Protein AF-A4BCD1-F1 (a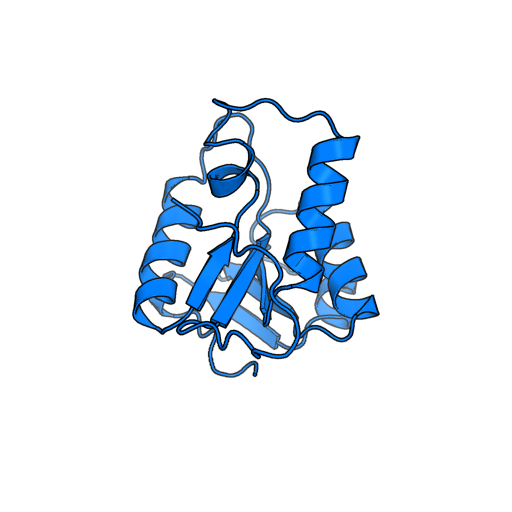fdb_monomer_lite)

Secondary structure (DSSP, 8-state):
----PPP-TT-----SSEEEEEEE---TT-TTHHHHHHHHHHHHTTTEEEE-IIIIISGGGTS---HHHHHHHHHHHHHH-SEEEEE-SS--HHHHHHHHHHHHTT--EEEEEETT----HHHHTT-SEEEEESSGGG--SGGG-

Organism: NCBI:txid314283

pLDDT: mean 90.52, std 15.8, range [33.91, 98.62]

Structure (mmCIF, N/CA/C/O backbone):
data_AF-A4BCD1-F1
#
_entry.id   AF-A4BCD1-F1
#
loop_
_atom_site.group_PDB
_atom_site.id
_atom_site.type_symbol
_atom_site.label_atom_id
_atom_site.label_alt_id
_atom_site.label_comp_id
_atom_site.label_asym_id
_atom_site.label_entity_id
_atom_site.label_seq_id
_atom_site.pdbx_PDB_ins_code
_atom_site.Cartn_x
_atom_site.Cartn_y
_atom_site.Cartn_z
_atom_site.occupancy
_atom_site.B_iso_or_equiv
_atom_site.auth_seq_id
_atom_site.auth_comp_id
_atom_site.auth_asym_id
_atom_site.auth_atom_id
_atom_site.pdbx_PDB_model_num
ATOM 1 N N . MET A 1 1 ? -7.241 -7.328 -15.296 1.00 33.91 1 MET A N 1
ATOM 2 C CA . MET A 1 1 ? -7.428 -6.499 -16.507 1.00 33.91 1 MET A CA 1
ATOM 3 C C . MET A 1 1 ? -7.970 -5.152 -16.053 1.00 33.91 1 MET A C 1
ATOM 5 O O . MET A 1 1 ? -9.176 -5.010 -15.901 1.00 33.91 1 MET A O 1
ATOM 9 N N . LEU A 1 2 ? -7.080 -4.216 -15.710 1.00 33.94 2 LEU A N 1
ATOM 10 C CA . LEU A 1 2 ? -7.469 -2.862 -15.315 1.00 33.94 2 LEU A CA 1
ATOM 11 C C . LEU A 1 2 ? -7.920 -2.121 -16.580 1.00 33.94 2 LEU A C 1
ATOM 13 O O . LEU A 1 2 ? -7.137 -1.951 -17.512 1.00 33.94 2 LEU A O 1
ATOM 17 N N . ALA A 1 3 ? -9.189 -1.731 -16.646 1.00 37.09 3 ALA A N 1
ATOM 18 C CA . ALA A 1 3 ? -9.675 -0.885 -17.724 1.00 37.09 3 ALA A CA 1
ATOM 19 C C . ALA A 1 3 ? -9.152 0.543 -17.497 1.00 37.09 3 ALA A C 1
ATOM 21 O O . ALA A 1 3 ? -9.633 1.249 -16.610 1.00 37.09 3 ALA A O 1
ATOM 22 N N . LEU A 1 4 ? -8.160 0.965 -18.288 1.00 41.44 4 LEU A N 1
ATOM 23 C CA . LEU A 1 4 ? -7.791 2.376 -18.414 1.00 41.44 4 LEU A CA 1
ATOM 24 C C . LEU A 1 4 ? -8.972 3.120 -19.056 1.00 41.44 4 LEU A C 1
ATOM 26 O O . LEU A 1 4 ? -9.237 2.975 -20.250 1.00 41.44 4 LEU A O 1
ATOM 30 N N . ALA A 1 5 ? -9.703 3.895 -18.257 1.00 44.78 5 ALA A N 1
ATOM 31 C CA . ALA A 1 5 ? -10.784 4.737 -18.750 1.00 44.78 5 ALA A CA 1
ATOM 32 C C . ALA A 1 5 ? -10.212 5.955 -19.492 1.00 44.78 5 ALA A C 1
ATOM 34 O O . ALA A 1 5 ? -9.424 6.731 -18.952 1.00 44.78 5 ALA A O 1
ATOM 35 N N . THR A 1 6 ? -10.621 6.105 -20.748 1.00 41.97 6 THR A N 1
ATOM 36 C CA . THR A 1 6 ? -10.318 7.239 -21.624 1.00 41.97 6 THR A CA 1
ATOM 37 C C . THR A 1 6 ? -11.149 8.459 -21.207 1.00 41.97 6 THR A C 1
ATOM 39 O O . THR A 1 6 ? -12.327 8.324 -20.881 1.00 41.97 6 THR A O 1
ATOM 42 N N . PHE A 1 7 ? -10.542 9.649 -21.219 1.00 43.84 7 PHE A N 1
ATOM 43 C CA . PHE A 1 7 ? -11.203 10.923 -20.913 1.00 43.84 7 PHE A CA 1
ATOM 44 C C . PHE A 1 7 ? -12.342 11.221 -21.905 1.00 43.84 7 PHE A C 1
ATOM 46 O O . PHE A 1 7 ? -12.102 11.333 -23.106 1.00 43.84 7 PHE A O 1
ATOM 53 N N . ILE A 1 8 ? -13.560 11.418 -21.390 1.00 47.97 8 ILE A N 1
ATOM 54 C CA . ILE A 1 8 ? -14.669 12.091 -22.081 1.00 47.97 8 ILE A CA 1
ATOM 55 C C . ILE A 1 8 ? -15.120 13.238 -21.172 1.00 47.97 8 ILE A C 1
ATOM 57 O O . ILE A 1 8 ? -15.400 13.032 -19.991 1.00 47.97 8 ILE A O 1
ATOM 61 N N . GLU A 1 9 ? -15.137 14.455 -21.715 1.00 46.94 9 GLU A N 1
ATOM 62 C CA . GLU A 1 9 ? -15.560 15.669 -21.017 1.00 46.94 9 GLU A CA 1
ATOM 63 C C . GLU A 1 9 ? -16.954 15.502 -20.386 1.00 46.94 9 GLU A C 1
ATOM 65 O O . GLU A 1 9 ? -17.917 15.122 -21.050 1.00 46.94 9 GLU A O 1
ATOM 70 N N . GLY A 1 10 ? -17.069 15.821 -19.093 1.00 49.22 10 GLY A N 1
ATOM 71 C CA . GLY A 1 10 ? -18.355 16.064 -18.431 1.00 49.22 10 GLY A CA 1
ATOM 72 C C . GLY A 1 10 ? -19.070 14.866 -17.796 1.00 49.22 10 GLY A C 1
ATOM 73 O O . GLY A 1 10 ? -20.129 15.068 -17.206 1.00 49.22 10 GLY A O 1
ATOM 74 N N . VAL A 1 11 ? -18.512 13.652 -17.832 1.00 45.75 11 VAL A N 1
ATOM 75 C CA . VAL A 1 11 ? -19.055 12.500 -17.087 1.00 45.75 11 VAL A CA 1
ATOM 76 C C . VAL A 1 11 ? -18.148 12.199 -15.897 1.00 45.75 11 VAL A C 1
ATOM 78 O O . VAL A 1 11 ? -17.012 11.761 -16.065 1.00 45.75 11 VAL A O 1
ATOM 81 N N . VAL A 1 12 ? -18.640 12.426 -14.674 1.00 52.19 12 VAL A N 1
ATOM 82 C CA . VAL A 1 12 ? -17.979 11.900 -13.472 1.00 52.19 12 VAL A CA 1
ATOM 83 C C . VAL A 1 12 ? -18.139 10.385 -13.512 1.00 52.19 12 VAL A C 1
ATOM 85 O O . VAL A 1 12 ? -19.203 9.856 -13.200 1.00 52.19 12 VAL A O 1
ATOM 88 N N . MET A 1 13 ? -17.090 9.685 -13.938 1.00 50.88 13 MET A N 1
ATOM 89 C CA . MET A 1 13 ? -17.017 8.232 -13.839 1.00 50.88 13 MET A CA 1
ATOM 90 C C . MET A 1 13 ? -16.903 7.873 -12.357 1.00 50.88 13 MET A C 1
ATOM 92 O O . MET A 1 13 ? -15.817 7.913 -11.778 1.00 50.88 13 MET A O 1
ATOM 96 N N . VAL A 1 14 ? -18.035 7.575 -11.724 1.00 56.66 14 VAL A N 1
ATOM 97 C CA . VAL A 1 14 ? -18.048 7.010 -10.373 1.00 56.66 14 VAL A CA 1
ATOM 98 C C . VAL A 1 14 ? -17.491 5.594 -10.487 1.00 56.66 14 VAL A C 1
ATOM 100 O O . VAL A 1 14 ? -18.037 4.771 -11.216 1.00 56.66 14 VAL A O 1
ATOM 103 N N . ARG A 1 15 ? -16.365 5.320 -9.822 1.00 68.12 15 ARG A N 1
ATOM 104 C CA . ARG A 1 15 ? -15.855 3.951 -9.703 1.00 68.12 15 ARG A CA 1
ATOM 105 C C . ARG A 1 15 ? -16.812 3.164 -8.802 1.00 68.12 15 ARG A C 1
ATOM 107 O O . ARG A 1 15 ? -17.134 3.639 -7.716 1.00 68.12 15 ARG A O 1
ATOM 114 N N . ASP A 1 16 ? -17.235 1.973 -9.233 1.00 79.50 16 ASP A N 1
ATOM 115 C CA . ASP A 1 16 ? -18.113 1.088 -8.441 1.00 79.50 16 ASP A CA 1
ATOM 116 C C . ASP A 1 16 ? -17.456 0.635 -7.126 1.00 79.50 16 ASP A C 1
ATOM 118 O O . ASP A 1 16 ? -18.139 0.347 -6.142 1.00 79.50 16 ASP A O 1
ATOM 122 N N . LYS A 1 17 ? -16.119 0.581 -7.103 1.00 86.75 17 LYS A N 1
ATOM 123 C CA . LYS A 1 17 ? -15.304 0.266 -5.929 1.00 86.75 17 LYS A CA 1
ATOM 124 C C . LYS A 1 17 ? -14.314 1.381 -5.641 1.00 86.75 17 LYS A C 1
ATOM 126 O O . LYS A 1 17 ? -13.813 2.045 -6.551 1.00 86.75 17 LYS A O 1
ATOM 131 N N . LYS A 1 18 ? -14.007 1.549 -4.358 1.00 94.25 18 LYS A N 1
ATOM 132 C CA . LYS A 1 18 ? -12.958 2.463 -3.907 1.00 94.25 18 LYS A CA 1
ATOM 133 C C . LYS A 1 18 ? -11.587 1.863 -4.210 1.00 94.25 18 LYS A C 1
ATOM 135 O O . LYS A 1 18 ? -11.430 0.645 -4.186 1.00 94.25 18 LYS A O 1
ATOM 140 N N . LEU A 1 19 ? -10.594 2.699 -4.481 1.00 96.50 19 LEU A N 1
ATOM 141 C CA . LEU A 1 19 ? -9.226 2.266 -4.753 1.00 96.50 19 LEU A CA 1
ATOM 142 C C . LEU A 1 1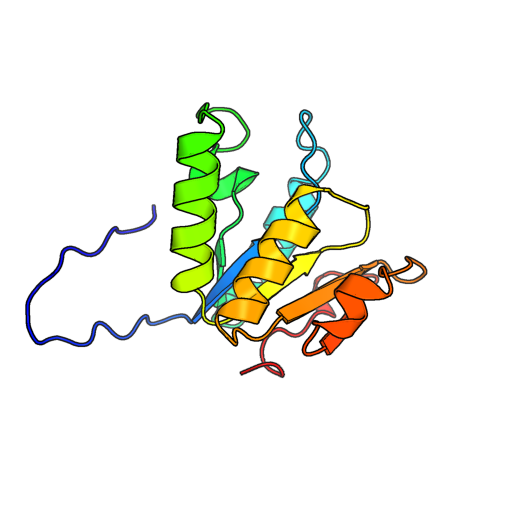9 ? -8.352 2.418 -3.504 1.00 96.50 19 LEU A C 1
ATOM 144 O O . LEU A 1 19 ? -8.218 3.516 -2.965 1.00 96.50 19 LEU A O 1
ATOM 148 N N . ALA A 1 20 ? -7.698 1.338 -3.092 1.00 97.94 20 ALA A N 1
ATOM 149 C CA . ALA A 1 20 ? -6.656 1.346 -2.075 1.00 97.94 20 ALA A CA 1
ATOM 150 C C . ALA A 1 20 ? -5.280 1.099 -2.714 1.00 97.94 20 ALA A C 1
ATOM 152 O O . ALA A 1 20 ? -5.038 0.035 -3.284 1.00 97.94 20 ALA A O 1
ATOM 153 N N . TYR A 1 21 ? -4.352 2.048 -2.589 1.00 98.56 21 TYR A N 1
ATOM 154 C CA . TYR A 1 21 ? -2.941 1.757 -2.850 1.00 98.56 21 TYR A CA 1
ATOM 155 C C . TYR A 1 21 ? -2.402 0.890 -1.708 1.00 98.56 21 TYR A C 1
ATOM 157 O O . TYR A 1 21 ? -2.596 1.233 -0.545 1.00 98.56 21 TYR A O 1
ATOM 165 N N . PHE A 1 22 ? -1.733 -0.215 -2.026 1.00 98.56 22 PHE A N 1
ATOM 166 C CA . PHE A 1 22 ? -1.188 -1.172 -1.067 1.00 98.56 22 PHE A CA 1
ATOM 167 C C . PHE A 1 22 ? 0.339 -1.239 -1.189 1.00 98.56 22 PHE A C 1
ATOM 169 O O . PHE A 1 22 ? 0.891 -1.931 -2.051 1.00 98.56 22 PHE A O 1
ATOM 176 N N . GLY A 1 23 ? 1.012 -0.504 -0.306 1.00 98.38 23 GLY A N 1
ATOM 177 C CA . GLY A 1 23 ? 2.459 -0.522 -0.136 1.00 98.38 23 GLY A CA 1
ATOM 178 C C . GLY A 1 23 ? 2.879 -1.626 0.829 1.00 98.38 23 GLY A C 1
ATOM 179 O O . GLY A 1 23 ? 2.363 -1.722 1.941 1.00 98.38 23 GLY A O 1
ATOM 180 N N . ILE A 1 24 ? 3.835 -2.454 0.421 1.00 98.31 24 ILE A N 1
ATOM 181 C CA . ILE A 1 24 ? 4.442 -3.503 1.248 1.00 98.31 24 ILE A CA 1
ATOM 182 C C . ILE A 1 24 ? 5.921 -3.629 0.892 1.00 98.31 24 ILE A C 1
ATOM 184 O O . ILE A 1 24 ? 6.347 -3.282 -0.212 1.00 98.31 24 ILE A O 1
ATOM 188 N N . LYS A 1 25 ? 6.735 -4.109 1.835 1.00 97.69 25 LYS A N 1
ATOM 189 C CA . LYS A 1 25 ? 8.144 -4.404 1.583 1.00 97.69 25 LYS A CA 1
ATOM 190 C C . LYS A 1 25 ? 8.311 -5.245 0.309 1.00 97.69 25 LYS A C 1
ATOM 192 O O . LYS A 1 25 ? 7.824 -6.368 0.223 1.00 97.69 25 LYS A O 1
ATOM 197 N N . TYR A 1 26 ? 9.064 -4.714 -0.652 1.00 95.56 26 TYR A N 1
ATOM 198 C CA . TYR A 1 26 ? 9.460 -5.470 -1.833 1.00 95.56 26 TYR A CA 1
ATOM 199 C C . TYR A 1 26 ? 10.449 -6.585 -1.475 1.00 95.56 26 TYR A C 1
ATOM 201 O O . TYR A 1 26 ? 11.439 -6.358 -0.764 1.00 95.56 26 TYR A O 1
ATOM 209 N N . HIS A 1 27 ? 10.203 -7.763 -2.041 1.00 96.44 27 HIS A N 1
ATOM 210 C CA . HIS A 1 27 ? 11.114 -8.895 -2.037 1.00 96.44 27 HIS A CA 1
ATOM 211 C C . HIS A 1 27 ? 11.305 -9.392 -3.467 1.00 96.44 27 HIS A C 1
ATOM 213 O O . HIS A 1 27 ? 10.330 -9.702 -4.144 1.00 96.44 27 HIS A O 1
ATOM 219 N N . ALA A 1 28 ? 12.562 -9.496 -3.905 1.00 94.06 28 ALA A N 1
ATOM 220 C CA . ALA A 1 28 ? 12.901 -9.933 -5.261 1.00 94.06 28 ALA A CA 1
ATOM 221 C C . ALA A 1 28 ? 12.529 -11.400 -5.546 1.00 94.06 28 ALA A C 1
ATOM 223 O O . ALA A 1 28 ? 12.427 -11.792 -6.699 1.00 94.06 28 ALA A O 1
ATOM 224 N N . ASP A 1 29 ? 12.344 -12.207 -4.499 1.00 96.75 29 ASP A N 1
ATOM 225 C CA . ASP A 1 29 ? 11.857 -13.588 -4.585 1.00 96.75 29 ASP A CA 1
ATOM 226 C C . ASP A 1 29 ? 10.325 -13.690 -4.471 1.00 96.75 29 ASP A C 1
ATOM 228 O O . ASP A 1 29 ? 9.779 -14.791 -4.480 1.00 96.75 29 ASP A O 1
ATOM 232 N N . HIS A 1 30 ? 9.629 -12.556 -4.323 1.00 96.81 30 HIS A N 1
ATOM 233 C CA . HIS A 1 30 ? 8.185 -12.467 -4.116 1.00 96.81 30 HIS A CA 1
ATOM 234 C C . HIS A 1 30 ? 7.657 -13.357 -2.976 1.00 96.81 30 HIS A C 1
ATOM 236 O O . HIS A 1 30 ? 6.502 -13.782 -3.000 1.00 96.81 30 HIS A O 1
ATOM 242 N N . ARG A 1 31 ? 8.459 -13.609 -1.930 1.00 97.38 31 ARG A N 1
ATOM 243 C CA . ARG A 1 31 ? 8.077 -14.461 -0.781 1.00 97.38 31 ARG A CA 1
ATOM 244 C C . ARG A 1 31 ? 6.827 -14.007 -0.018 1.00 97.38 31 ARG A C 1
ATOM 246 O O . ARG A 1 31 ? 6.294 -14.756 0.791 1.00 97.38 31 ARG A O 1
ATOM 253 N N . ASN A 1 32 ? 6.382 -12.771 -0.231 1.00 97.38 32 ASN A N 1
ATOM 254 C CA . ASN A 1 32 ? 5.166 -12.197 0.345 1.00 97.38 32 ASN A CA 1
ATOM 255 C C . ASN A 1 32 ? 3.987 -12.136 -0.641 1.00 97.38 32 ASN A C 1
ATOM 257 O O . ASN A 1 32 ? 2.985 -11.493 -0.333 1.00 97.38 32 ASN A O 1
ATOM 261 N N . ARG A 1 33 ? 4.076 -12.799 -1.802 1.00 98.25 33 ARG A N 1
ATOM 262 C CA . ARG A 1 33 ? 3.002 -12.854 -2.804 1.00 98.25 33 ARG A CA 1
ATOM 263 C C . ARG A 1 33 ? 1.672 -13.300 -2.204 1.00 98.25 33 ARG A C 1
ATOM 265 O O . ARG A 1 33 ? 0.675 -12.610 -2.385 1.00 98.25 33 ARG A O 1
ATOM 272 N N . ASP A 1 34 ? 1.674 -14.383 -1.431 1.00 98.25 34 ASP A N 1
ATOM 273 C CA . ASP A 1 34 ? 0.452 -14.915 -0.813 1.00 98.25 34 ASP A CA 1
ATOM 274 C C . ASP A 1 34 ? -0.206 -13.899 0.128 1.00 98.25 34 ASP A C 1
ATOM 276 O O . ASP A 1 34 ? -1.427 -13.778 0.160 1.00 98.25 34 ASP A O 1
ATOM 280 N N . LEU A 1 35 ? 0.597 -13.110 0.848 1.00 98.12 35 LEU A N 1
ATOM 281 C CA . LEU A 1 35 ? 0.093 -12.058 1.728 1.00 98.12 35 LEU A CA 1
ATOM 282 C C . LEU A 1 35 ? -0.563 -10.924 0.928 1.00 98.12 35 LEU A C 1
ATOM 284 O O . LEU A 1 35 ? -1.653 -10.476 1.280 1.00 98.12 35 LEU A O 1
ATOM 288 N N . ILE A 1 36 ? 0.073 -10.484 -0.164 1.00 98.31 36 ILE A N 1
ATOM 289 C CA . ILE A 1 36 ? -0.471 -9.452 -1.062 1.00 98.31 36 ILE A CA 1
ATOM 290 C C . ILE A 1 36 ? -1.815 -9.906 -1.648 1.00 98.31 36 ILE A C 1
ATOM 292 O O . ILE A 1 36 ? -2.781 -9.139 -1.656 1.00 98.31 36 ILE A O 1
ATOM 296 N N . GLU A 1 37 ? -1.901 -11.152 -2.115 1.00 98.12 37 GLU A N 1
ATOM 297 C CA . GLU A 1 37 ? -3.130 -11.696 -2.701 1.00 98.12 37 GLU A CA 1
ATOM 298 C C . GLU A 1 37 ? -4.230 -11.923 -1.658 1.00 98.12 37 GLU A C 1
ATOM 300 O O . GLU A 1 37 ? -5.407 -11.679 -1.942 1.00 98.12 37 GLU A O 1
ATOM 305 N N . ALA A 1 38 ? -3.869 -12.318 -0.434 1.00 97.44 38 ALA A N 1
ATOM 306 C CA . ALA A 1 38 ? -4.815 -12.475 0.667 1.00 97.44 38 ALA A CA 1
ATOM 307 C C . ALA A 1 38 ? -5.466 -11.133 1.040 1.00 97.44 38 ALA A C 1
ATOM 309 O O . ALA A 1 38 ? -6.696 -11.038 1.081 1.00 97.44 38 ALA A O 1
ATOM 310 N N . PHE A 1 39 ? -4.669 -10.068 1.200 1.00 97.25 39 PHE A N 1
ATOM 311 C CA . PHE A 1 39 ? -5.191 -8.712 1.395 1.00 97.25 39 PHE A CA 1
ATOM 312 C C . PHE A 1 39 ? -6.067 -8.265 0.224 1.00 97.25 39 PHE A C 1
ATOM 314 O O . PHE A 1 39 ? -7.172 -7.766 0.431 1.00 97.25 39 PHE A O 1
ATOM 321 N N . SER A 1 40 ? -5.611 -8.483 -1.010 1.00 95.50 40 SER A N 1
ATOM 322 C CA . SER A 1 40 ? -6.374 -8.130 -2.209 1.00 95.50 40 SER A CA 1
ATOM 323 C C . SER A 1 40 ? -7.755 -8.770 -2.225 1.00 95.50 40 SER A C 1
ATOM 325 O O . SER A 1 40 ? -8.768 -8.084 -2.354 1.00 95.50 40 SER A O 1
ATOM 327 N N . THR A 1 41 ? -7.797 -10.087 -2.031 1.00 94.88 41 THR A N 1
ATOM 328 C CA . THR A 1 41 ? -9.024 -10.884 -2.063 1.00 94.88 41 THR A CA 1
ATOM 329 C C . THR A 1 41 ? -9.973 -10.450 -0.953 1.00 94.88 41 THR A C 1
ATOM 331 O O . THR A 1 41 ? -11.147 -10.167 -1.204 1.00 94.88 41 THR A O 1
ATOM 334 N N . HIS A 1 42 ? -9.454 -10.325 0.271 1.00 91.38 42 HIS A N 1
ATOM 335 C CA . HIS A 1 42 ? -10.240 -9.939 1.436 1.00 91.38 42 HIS A CA 1
ATOM 336 C C . HIS A 1 42 ? -10.849 -8.534 1.300 1.00 91.38 42 HIS A C 1
ATOM 338 O O . HIS A 1 42 ? -11.948 -8.274 1.797 1.00 91.38 42 HIS A O 1
ATOM 344 N N . ARG A 1 43 ? -10.157 -7.594 0.645 1.00 89.38 43 ARG A N 1
ATOM 345 C CA . ARG A 1 43 ? -10.615 -6.199 0.490 1.00 89.38 43 ARG A CA 1
ATOM 346 C C . ARG A 1 43 ? -11.470 -5.981 -0.747 1.00 89.38 43 ARG A C 1
ATOM 348 O O . ARG A 1 43 ? -12.429 -5.212 -0.677 1.00 89.38 43 ARG A O 1
ATOM 355 N N . ASN A 1 44 ? -11.260 -6.769 -1.798 1.00 88.62 44 ASN A N 1
ATOM 356 C CA . ASN A 1 44 ? -12.159 -6.805 -2.946 1.00 88.62 44 ASN A CA 1
ATOM 357 C C . ASN A 1 44 ? -13.589 -7.187 -2.548 1.00 88.62 44 ASN A C 1
ATOM 359 O O . ASN A 1 44 ? -14.545 -6.554 -3.011 1.00 88.62 44 ASN A O 1
ATOM 363 N N . ALA A 1 45 ? -13.726 -8.159 -1.640 1.00 80.19 45 ALA A N 1
ATOM 364 C CA . ALA A 1 45 ? -15.007 -8.564 -1.066 1.00 80.19 45 ALA A CA 1
ATOM 365 C C . ALA A 1 45 ? -15.682 -7.453 -0.234 1.00 80.19 45 ALA A C 1
ATOM 367 O O . ALA A 1 45 ? -16.903 -7.435 -0.121 1.00 80.19 45 ALA A O 1
ATOM 368 N N . ALA A 1 46 ? -14.905 -6.506 0.300 1.00 84.31 46 ALA A N 1
ATOM 369 C CA . ALA A 1 46 ? -15.379 -5.378 1.105 1.00 84.31 46 ALA A CA 1
ATOM 370 C C . ALA A 1 46 ? -15.558 -4.069 0.305 1.00 84.31 46 ALA A C 1
ATOM 372 O O . ALA A 1 46 ? -15.727 -3.005 0.896 1.00 84.31 46 ALA A O 1
ATOM 373 N N . GLY A 1 47 ? -15.521 -4.126 -1.033 1.00 91.69 47 GLY A N 1
ATOM 374 C CA . GLY A 1 47 ? -15.771 -2.964 -1.898 1.00 91.69 47 GLY A CA 1
ATOM 375 C C . GLY A 1 47 ? -14.541 -2.111 -2.225 1.00 91.69 47 GLY A C 1
ATOM 376 O O . GLY A 1 47 ? -14.699 -0.998 -2.732 1.00 91.69 47 GLY A O 1
ATOM 377 N N . PHE A 1 48 ? -13.334 -2.625 -1.974 1.00 93.94 48 PHE A N 1
ATOM 378 C CA . PHE A 1 48 ? -12.080 -1.975 -2.352 1.00 93.94 48 PHE A CA 1
ATOM 379 C C . PHE A 1 48 ? -11.329 -2.772 -3.411 1.00 93.94 48 PHE A C 1
ATOM 381 O O . PHE A 1 48 ? -10.978 -3.929 -3.191 1.00 93.94 48 PHE A O 1
ATOM 388 N N . ASP A 1 49 ? -10.989 -2.135 -4.522 1.00 95.50 49 ASP A N 1
ATOM 389 C CA . ASP A 1 49 ? -9.912 -2.632 -5.368 1.00 95.50 49 ASP A CA 1
ATOM 390 C C . ASP A 1 49 ? -8.574 -2.224 -4.754 1.00 95.50 49 ASP A C 1
ATOM 392 O O . ASP A 1 49 ? -8.424 -1.115 -4.238 1.00 95.50 49 ASP A O 1
ATOM 396 N N . THR A 1 50 ? -7.596 -3.126 -4.785 1.00 97.12 50 THR A N 1
ATOM 397 C CA . THR A 1 50 ? -6.241 -2.820 -4.320 1.00 97.12 50 THR A CA 1
ATOM 398 C C . THR A 1 50 ? -5.317 -2.628 -5.509 1.00 97.12 50 THR A C 1
ATOM 400 O O . THR A 1 50 ? -5.514 -3.263 -6.543 1.00 97.12 50 THR A O 1
ATOM 403 N N . TYR A 1 51 ? -4.288 -1.803 -5.348 1.00 98.25 51 TYR A N 1
ATOM 404 C CA . TYR A 1 51 ? -3.175 -1.714 -6.285 1.00 98.25 51 TYR A CA 1
ATOM 405 C C . TYR A 1 51 ? -1.852 -1.905 -5.550 1.00 98.25 51 TYR A C 1
ATOM 407 O O . TYR A 1 51 ? -1.556 -1.160 -4.619 1.00 98.25 51 TYR A O 1
ATOM 415 N N . CYS A 1 52 ? -1.044 -2.866 -5.977 1.00 98.12 52 CYS A N 1
ATOM 416 C CA . CYS A 1 52 ? 0.295 -3.120 -5.466 1.00 98.12 52 CYS A CA 1
ATOM 417 C C . CYS A 1 52 ? 1.270 -3.188 -6.641 1.00 98.12 52 CYS A C 1
ATOM 419 O O . CYS A 1 52 ? 1.067 -3.975 -7.561 1.00 98.12 52 CYS A O 1
ATOM 421 N N . VAL A 1 53 ? 2.355 -2.411 -6.591 1.00 96.38 53 VAL A N 1
ATOM 422 C CA . VAL A 1 53 ? 3.342 -2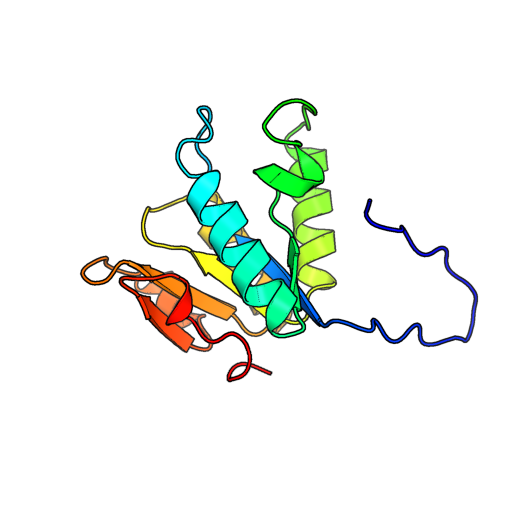.313 -7.684 1.00 96.38 53 VAL A CA 1
ATOM 423 C C . VAL A 1 53 ? 3.835 -3.690 -8.140 1.00 96.38 53 VAL A C 1
ATOM 425 O O . VAL A 1 53 ? 3.770 -3.997 -9.328 1.00 96.38 53 VAL A O 1
ATOM 428 N N . ALA A 1 54 ? 4.233 -4.551 -7.197 1.00 96.19 54 ALA A N 1
ATOM 429 C CA . ALA A 1 54 ? 4.761 -5.878 -7.514 1.00 96.19 54 ALA A CA 1
ATOM 430 C C . ALA A 1 54 ? 3.747 -6.768 -8.256 1.00 96.19 54 ALA A C 1
ATOM 432 O O . ALA A 1 54 ? 4.139 -7.575 -9.096 1.00 96.19 54 ALA A O 1
ATOM 433 N N . ARG A 1 55 ? 2.448 -6.623 -7.962 1.00 97.75 55 ARG A N 1
ATOM 434 C CA . ARG A 1 55 ? 1.385 -7.419 -8.586 1.00 97.75 55 ARG A CA 1
ATOM 435 C C . ARG A 1 55 ? 0.906 -6.807 -9.898 1.00 97.75 55 ARG A C 1
ATOM 437 O O . ARG A 1 55 ? 0.801 -7.517 -10.890 1.00 97.75 55 ARG A O 1
ATOM 444 N N . ASP A 1 56 ? 0.570 -5.522 -9.879 1.00 97.50 56 ASP A N 1
ATOM 445 C CA . ASP A 1 56 ? -0.235 -4.889 -10.926 1.00 97.50 56 ASP A CA 1
ATOM 446 C C . ASP A 1 56 ? 0.606 -4.161 -11.980 1.00 97.50 56 ASP A C 1
ATOM 448 O O . ASP A 1 56 ? 0.176 -4.078 -13.128 1.00 97.50 56 ASP A O 1
ATOM 452 N N . LEU A 1 57 ? 1.797 -3.666 -11.613 1.00 96.06 57 LEU A N 1
ATOM 453 C CA . LEU A 1 57 ? 2.726 -3.029 -12.553 1.00 96.06 57 LEU A CA 1
ATOM 454 C C . LEU A 1 57 ? 3.765 -4.025 -13.062 1.00 96.06 57 LEU A C 1
ATOM 456 O O . LEU A 1 57 ? 3.910 -4.229 -14.263 1.00 96.06 57 LEU A O 1
ATOM 460 N N . GLU A 1 58 ? 4.485 -4.654 -12.137 1.00 95.94 58 GLU A N 1
ATOM 461 C CA . GLU A 1 58 ? 5.621 -5.519 -12.465 1.00 95.94 58 GLU A CA 1
ATOM 462 C C . GLU A 1 58 ? 5.193 -6.949 -12.814 1.00 95.94 58 GLU A C 1
ATOM 464 O O . GLU A 1 58 ? 6.013 -7.734 -13.286 1.00 95.94 58 GLU A O 1
ATOM 469 N N . CYS A 1 59 ? 3.922 -7.305 -12.588 1.00 96.50 59 CYS A N 1
ATOM 470 C CA . CYS A 1 59 ? 3.379 -8.641 -12.848 1.00 96.50 59 CYS A CA 1
ATOM 471 C C . CYS A 1 59 ? 4.263 -9.752 -12.253 1.00 96.50 59 CYS A C 1
ATOM 473 O O . CYS A 1 59 ? 4.600 -10.719 -12.929 1.00 96.50 59 CYS A O 1
ATOM 475 N N . TRP A 1 60 ? 4.688 -9.595 -10.995 1.00 96.62 60 TRP A N 1
ATOM 476 C CA . TRP A 1 60 ? 5.604 -10.517 -10.308 1.00 96.62 60 TRP A CA 1
ATOM 477 C C . TRP A 1 60 ? 6.955 -10.689 -11.019 1.00 96.62 60 TRP A C 1
ATOM 479 O O . TRP A 1 60 ? 7.499 -11.790 -11.086 1.00 96.62 60 TRP A O 1
ATOM 489 N N . GLY A 1 61 ? 7.478 -9.595 -11.578 1.00 93.88 61 GLY A N 1
ATOM 490 C CA . GLY A 1 61 ? 8.756 -9.561 -12.285 1.00 93.88 61 GLY A CA 1
ATOM 491 C C . GLY A 1 61 ? 8.677 -9.946 -13.766 1.00 93.88 61 GLY A C 1
ATOM 492 O O . GLY A 1 61 ? 9.697 -9.893 -14.451 1.00 93.88 61 GLY A O 1
ATOM 493 N N . GLU A 1 62 ? 7.496 -10.296 -14.289 1.00 95.19 62 GLU A N 1
ATOM 494 C CA . GLU A 1 62 ? 7.290 -10.518 -15.728 1.00 95.19 62 GLU A CA 1
ATOM 495 C C . GLU A 1 62 ? 7.441 -9.222 -16.539 1.00 95.19 62 GLU A C 1
ATOM 497 O O . GLU A 1 62 ? 7.828 -9.256 -17.710 1.00 95.19 62 GLU A O 1
ATOM 502 N N . HIS A 1 63 ? 7.175 -8.071 -15.915 1.00 93.44 63 HIS A N 1
ATOM 503 C CA . HIS A 1 63 ? 7.353 -6.755 -16.506 1.00 93.44 63 HIS A CA 1
ATOM 504 C C . HIS A 1 63 ? 8.407 -5.952 -15.737 1.00 93.44 63 HIS A C 1
ATOM 506 O O . HIS A 1 63 ? 8.204 -5.551 -14.594 1.00 93.44 63 HIS A O 1
ATOM 512 N N . ALA A 1 64 ? 9.545 -5.697 -16.382 1.00 90.38 64 ALA A N 1
ATOM 513 C CA . ALA A 1 64 ? 10.573 -4.830 -15.826 1.00 90.38 64 ALA A CA 1
ATOM 514 C C . ALA A 1 64 ? 10.212 -3.357 -16.063 1.00 90.38 64 ALA A C 1
ATOM 516 O O . ALA A 1 64 ? 10.022 -2.937 -17.205 1.00 90.38 64 ALA A O 1
ATOM 517 N N . CYS A 1 65 ? 10.195 -2.563 -14.995 1.00 89.81 65 CYS A N 1
ATOM 518 C CA . CYS A 1 65 ? 10.122 -1.108 -15.068 1.00 89.81 65 CYS A CA 1
ATOM 519 C C . CYS A 1 65 ? 11.442 -0.499 -14.602 1.00 89.81 65 CYS A C 1
ATOM 521 O O . CYS A 1 65 ? 12.027 -0.929 -13.606 1.00 89.81 65 CYS A O 1
ATOM 523 N N . ASP A 1 66 ? 11.913 0.535 -15.299 1.00 94.44 66 ASP A N 1
ATOM 524 C CA . ASP A 1 66 ? 12.965 1.368 -14.732 1.00 94.44 66 ASP A CA 1
ATOM 525 C C . ASP A 1 66 ? 12.432 2.171 -13.535 1.00 94.44 66 ASP A C 1
ATOM 527 O O . ASP A 1 66 ? 11.226 2.348 -13.341 1.00 94.44 66 ASP A O 1
ATOM 531 N N . ALA A 1 67 ? 13.351 2.669 -12.709 1.00 94.00 67 ALA A N 1
ATOM 532 C CA . ALA A 1 67 ? 12.986 3.392 -11.497 1.00 94.00 67 ALA A CA 1
ATOM 533 C C . ALA A 1 67 ? 12.163 4.659 -11.786 1.00 94.00 67 ALA A C 1
ATOM 535 O O . ALA A 1 67 ? 11.335 5.045 -10.967 1.00 94.00 67 ALA A O 1
ATOM 536 N N . GLN A 1 68 ? 12.372 5.315 -12.932 1.00 96.12 68 GLN A N 1
ATOM 537 C CA . GLN A 1 68 ? 11.640 6.533 -13.275 1.00 96.12 68 GLN A CA 1
ATOM 538 C C . GLN A 1 68 ? 10.168 6.224 -13.561 1.00 96.12 68 GLN A C 1
ATOM 540 O O . GLN A 1 68 ? 9.284 6.885 -13.017 1.00 96.12 68 GLN A O 1
ATOM 545 N N . THR A 1 69 ? 9.918 5.202 -14.374 1.00 94.12 69 THR A N 1
ATOM 546 C CA . THR A 1 69 ? 8.587 4.728 -14.755 1.00 94.12 69 THR A CA 1
ATOM 547 C C . THR A 1 69 ? 7.852 4.168 -13.546 1.00 94.12 69 THR A C 1
ATOM 549 O O . THR A 1 69 ? 6.712 4.551 -13.295 1.00 94.12 69 THR A O 1
ATOM 552 N N . LEU A 1 70 ? 8.531 3.345 -12.738 1.00 95.25 70 LEU A N 1
ATOM 553 C CA . LEU A 1 70 ? 7.972 2.789 -11.506 1.00 95.25 70 LEU A CA 1
ATOM 554 C C . LEU A 1 70 ? 7.514 3.899 -10.557 1.00 95.25 70 LEU A C 1
ATOM 556 O O . LEU A 1 70 ? 6.380 3.882 -10.085 1.00 95.25 70 LEU A O 1
ATOM 560 N N . MET A 1 71 ? 8.373 4.889 -10.302 1.00 96.12 71 MET A N 1
ATOM 561 C CA . MET A 1 71 ? 8.045 5.993 -9.397 1.00 96.12 71 MET A CA 1
ATOM 562 C C . MET A 1 71 ? 6.921 6.879 -9.942 1.00 96.12 71 MET A C 1
ATOM 564 O O . MET A 1 71 ? 6.066 7.316 -9.171 1.00 96.12 71 MET A O 1
ATOM 568 N N . ALA A 1 72 ? 6.905 7.142 -11.253 1.00 96.62 72 ALA A N 1
ATOM 569 C CA . ALA A 1 72 ? 5.852 7.927 -11.890 1.00 96.62 72 ALA A CA 1
ATOM 570 C C . ALA A 1 72 ? 4.483 7.244 -11.759 1.00 96.62 72 ALA A C 1
ATOM 572 O O . ALA A 1 72 ? 3.521 7.886 -11.336 1.00 96.62 72 ALA A O 1
ATOM 573 N N . GLU A 1 73 ? 4.416 5.944 -12.048 1.00 96.50 73 GLU A N 1
ATOM 574 C CA . GLU A 1 73 ? 3.183 5.167 -11.929 1.00 96.50 73 GLU A CA 1
ATOM 575 C C . GLU A 1 73 ? 2.731 5.059 -10.471 1.00 96.50 73 GLU A C 1
ATOM 577 O O . GLU A 1 73 ? 1.575 5.319 -10.146 1.00 96.50 73 GLU A O 1
ATOM 582 N N . MET A 1 74 ? 3.656 4.769 -9.556 1.00 96.88 74 MET A N 1
ATOM 583 C CA . MET A 1 74 ? 3.367 4.697 -8.126 1.00 96.88 74 MET A CA 1
ATOM 584 C C . MET A 1 74 ? 2.725 5.991 -7.605 1.00 96.88 74 MET A C 1
ATOM 586 O O . MET A 1 74 ? 1.692 5.949 -6.935 1.00 96.88 74 MET A O 1
ATOM 590 N N . PHE A 1 75 ? 3.292 7.157 -7.933 1.00 98.38 75 PHE A N 1
ATOM 591 C CA . PHE A 1 75 ? 2.710 8.441 -7.536 1.00 98.38 75 PHE 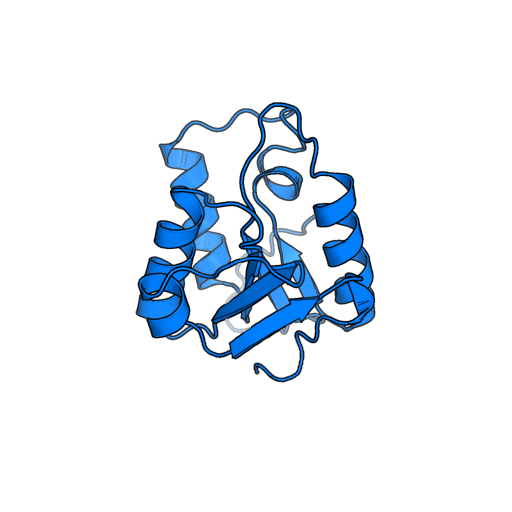A CA 1
ATOM 592 C C . PHE A 1 75 ? 1.372 8.720 -8.220 1.00 98.38 75 PHE A C 1
ATOM 594 O O . PHE A 1 75 ? 0.460 9.231 -7.566 1.00 98.38 75 PHE A O 1
ATOM 601 N N . HIS A 1 76 ? 1.225 8.357 -9.496 1.00 98.19 76 HIS A N 1
ATOM 602 C CA . HIS A 1 76 ? -0.045 8.477 -10.207 1.00 98.19 76 HIS A CA 1
ATOM 603 C C . HIS A 1 76 ? -1.160 7.700 -9.493 1.00 98.19 76 HIS A C 1
ATOM 605 O O . HIS A 1 76 ? -2.226 8.256 -9.208 1.00 98.19 76 HIS A O 1
ATOM 611 N N . VAL A 1 77 ? -0.890 6.450 -9.114 1.00 98.31 77 VAL A N 1
ATOM 612 C CA . VAL A 1 77 ? -1.866 5.607 -8.421 1.00 98.31 77 VAL A CA 1
ATOM 613 C C . VAL A 1 77 ? -2.153 6.112 -7.008 1.00 98.31 77 VAL A C 1
ATOM 615 O O . VAL A 1 77 ? -3.321 6.198 -6.635 1.00 98.31 77 VAL A O 1
ATOM 618 N N . ILE A 1 78 ? -1.138 6.510 -6.231 1.00 98.62 78 ILE A N 1
ATOM 619 C CA . ILE A 1 78 ? -1.349 7.082 -4.887 1.00 98.62 78 ILE A CA 1
ATOM 620 C C . ILE A 1 78 ? -2.243 8.328 -4.955 1.00 98.62 78 ILE A C 1
ATOM 622 O O . ILE A 1 78 ? -3.149 8.493 -4.136 1.00 98.62 78 ILE A O 1
ATOM 626 N N . ALA A 1 79 ? -2.033 9.201 -5.943 1.00 98.31 79 ALA A N 1
ATOM 627 C CA . ALA A 1 79 ? -2.860 10.390 -6.120 1.00 98.31 79 ALA A CA 1
ATOM 628 C C . ALA A 1 79 ? -4.323 10.042 -6.455 1.00 98.31 79 ALA A C 1
ATOM 630 O O . ALA A 1 79 ? -5.245 10.713 -5.977 1.00 98.31 79 ALA A O 1
ATOM 631 N N . ALA A 1 80 ? -4.540 8.976 -7.226 1.00 97.00 80 ALA A N 1
ATOM 632 C CA . ALA A 1 80 ? -5.857 8.492 -7.631 1.00 97.00 80 ALA A CA 1
ATOM 633 C C . ALA A 1 80 ? -6.547 7.572 -6.604 1.00 97.00 80 ALA A C 1
ATOM 635 O O . ALA A 1 80 ? -7.710 7.220 -6.813 1.00 97.00 80 ALA A O 1
ATOM 636 N N . ALA A 1 81 ? -5.852 7.153 -5.544 1.00 97.62 81 ALA A N 1
ATOM 637 C CA . ALA A 1 81 ? -6.388 6.268 -4.516 1.00 97.62 81 ALA A CA 1
ATOM 638 C C . ALA A 1 81 ? -7.284 7.017 -3.515 1.00 97.62 81 ALA A C 1
ATOM 640 O O . ALA A 1 81 ? -7.061 8.193 -3.206 1.00 97.62 81 ALA A O 1
ATOM 641 N N . ASP A 1 82 ? -8.281 6.314 -2.985 1.00 97.12 82 ASP A N 1
ATOM 642 C CA . ASP A 1 82 ? -9.148 6.771 -1.895 1.00 97.12 82 ASP A CA 1
ATOM 643 C C . ASP A 1 82 ? -8.508 6.501 -0.526 1.00 97.12 82 ASP A C 1
ATOM 645 O O . ASP A 1 82 ? -8.736 7.242 0.428 1.00 97.12 82 ASP A O 1
ATOM 649 N N . LEU A 1 83 ? -7.673 5.461 -0.444 1.00 97.62 83 LEU A N 1
ATOM 650 C CA . LEU A 1 83 ? -6.952 5.039 0.753 1.00 97.62 83 LEU A CA 1
ATOM 651 C C . LEU A 1 83 ? -5.525 4.610 0.395 1.00 97.62 83 LEU A C 1
ATOM 653 O O . LEU A 1 83 ? -5.298 3.965 -0.628 1.00 97.62 83 LEU A O 1
ATOM 657 N N . VAL A 1 84 ? -4.565 4.927 1.260 1.00 98.62 84 VAL A N 1
ATOM 658 C CA . VAL A 1 84 ? -3.204 4.386 1.186 1.00 98.62 84 VAL A CA 1
ATOM 659 C C . VAL A 1 84 ? -2.994 3.443 2.357 1.00 98.62 84 VAL A C 1
ATOM 661 O O . VAL A 1 84 ? -3.114 3.840 3.513 1.00 98.62 84 VAL A O 1
ATOM 664 N N . VAL A 1 85 ? -2.685 2.190 2.056 1.00 98.50 85 VAL A N 1
ATOM 665 C CA . VAL A 1 85 ? -2.431 1.139 3.035 1.00 98.50 85 VAL A CA 1
ATOM 666 C C . VAL A 1 85 ? -0.958 0.780 2.991 1.00 98.50 85 VAL A C 1
ATOM 668 O O . VAL A 1 85 ? -0.434 0.451 1.930 1.00 98.50 85 VAL A O 1
ATOM 671 N N . ILE A 1 86 ? -0.294 0.850 4.141 1.00 98.62 86 ILE A N 1
ATOM 672 C CA . ILE A 1 86 ? 1.119 0.504 4.289 1.00 98.62 86 ILE A CA 1
ATOM 673 C C . ILE A 1 86 ? 1.225 -0.710 5.205 1.00 98.62 86 ILE A C 1
ATOM 675 O O . ILE A 1 86 ? 1.049 -0.596 6.418 1.00 98.62 86 ILE A O 1
ATOM 679 N N . GLU A 1 87 ? 1.532 -1.866 4.626 1.00 98.44 87 GLU A N 1
ATOM 680 C CA . GLU A 1 87 ? 1.923 -3.063 5.364 1.00 98.44 87 GLU A CA 1
ATOM 681 C C . GLU A 1 87 ? 3.376 -2.893 5.829 1.00 98.44 87 GLU A C 1
ATOM 683 O O . GLU A 1 87 ? 4.309 -2.799 5.027 1.00 98.44 87 GLU A O 1
ATOM 688 N N . PHE A 1 88 ? 3.556 -2.782 7.144 1.00 98.00 88 PHE A N 1
ATOM 689 C CA . PHE A 1 88 ? 4.812 -2.410 7.788 1.00 98.00 88 PHE A CA 1
ATOM 690 C C . PHE A 1 88 ? 5.310 -3.479 8.770 1.00 98.00 88 PHE A C 1
ATOM 692 O O . PHE A 1 88 ? 5.966 -3.163 9.765 1.00 98.00 88 PHE A O 1
ATOM 699 N N . SER A 1 89 ? 5.035 -4.759 8.501 1.00 97.62 89 SER A N 1
ATOM 700 C CA . SER A 1 89 ? 5.646 -5.855 9.268 1.00 97.62 89 SER A CA 1
ATOM 701 C C . SER A 1 89 ? 7.162 -5.916 9.080 1.00 97.62 89 SER A C 1
ATOM 703 O O . SER A 1 89 ? 7.890 -6.328 9.981 1.00 97.62 89 SER A O 1
ATOM 705 N N . GLU A 1 90 ? 7.656 -5.470 7.923 1.00 96.69 90 GLU A N 1
ATOM 706 C CA . GLU A 1 90 ? 9.079 -5.347 7.620 1.00 96.69 90 GLU A CA 1
ATOM 707 C C . GLU A 1 90 ? 9.398 -3.945 7.077 1.00 96.69 90 GLU A C 1
ATOM 709 O O . GLU A 1 90 ? 8.671 -3.385 6.258 1.00 96.69 90 GLU A O 1
ATOM 714 N N . LYS A 1 91 ? 10.528 -3.362 7.499 1.00 93.44 91 LYS A N 1
ATOM 715 C CA . LYS A 1 91 ? 10.943 -2.025 7.049 1.00 93.44 91 LYS A CA 1
ATOM 716 C C . LYS A 1 91 ? 11.319 -2.015 5.561 1.00 93.44 91 LYS A C 1
ATOM 718 O O . LYS A 1 91 ? 12.250 -2.702 5.124 1.00 93.44 91 LYS A O 1
ATOM 723 N N . GLY A 1 92 ? 10.679 -1.135 4.794 1.00 92.75 92 GLY A N 1
ATOM 724 C CA . GLY A 1 92 ? 11.015 -0.827 3.401 1.00 92.75 92 GLY A CA 1
ATOM 725 C C . GLY A 1 92 ? 11.320 0.657 3.201 1.00 92.75 92 GLY A C 1
ATOM 726 O O . GLY A 1 92 ? 10.632 1.504 3.759 1.00 92.75 92 GLY A O 1
ATOM 727 N N . VAL A 1 93 ? 12.343 0.973 2.397 1.00 87.69 93 VAL A N 1
ATOM 728 C CA . VAL A 1 93 ? 12.701 2.369 2.072 1.00 87.69 93 VAL A CA 1
ATOM 729 C C . VAL A 1 93 ? 11.574 3.048 1.285 1.00 87.69 93 VAL A C 1
ATOM 731 O O . VAL A 1 93 ? 11.188 4.163 1.623 1.00 87.69 93 VAL A O 1
ATOM 734 N N . GLY A 1 94 ? 11.002 2.348 0.296 1.00 94.38 94 GLY A N 1
ATOM 735 C CA . GLY A 1 94 ? 9.896 2.855 -0.528 1.00 94.38 94 GLY A CA 1
ATOM 736 C C . GLY A 1 94 ? 8.644 3.217 0.275 1.00 94.38 94 GLY A C 1
ATOM 737 O O . GLY A 1 94 ? 8.039 4.248 0.012 1.00 94.38 94 GLY A O 1
ATOM 738 N N . LEU A 1 95 ? 8.337 2.467 1.340 1.00 97.38 95 LEU A N 1
ATOM 739 C CA . LEU A 1 95 ? 7.131 2.669 2.159 1.00 97.38 95 LEU A CA 1
ATOM 740 C C . LEU A 1 95 ? 7.056 4.069 2.781 1.00 97.38 95 LEU A C 1
ATOM 742 O O . LEU A 1 95 ? 5.987 4.665 2.881 1.00 97.38 95 LEU A O 1
ATOM 746 N N . GLY A 1 96 ? 8.204 4.620 3.188 1.00 96.75 96 GLY A N 1
ATOM 747 C CA . GLY A 1 96 ? 8.267 5.984 3.713 1.00 96.75 96 GLY A CA 1
ATOM 748 C C . GLY A 1 96 ? 8.024 7.046 2.637 1.00 96.75 96 GLY A C 1
ATOM 749 O O . GLY A 1 96 ? 7.416 8.075 2.924 1.00 96.75 96 GLY A O 1
ATOM 750 N N . ILE A 1 97 ? 8.472 6.792 1.404 1.00 97.25 97 ILE A N 1
ATOM 751 C CA . ILE A 1 97 ? 8.270 7.690 0.259 1.00 97.25 97 ILE A CA 1
ATOM 752 C C . ILE A 1 97 ? 6.791 7.699 -0.136 1.00 97.25 97 ILE A C 1
ATOM 754 O O . ILE A 1 97 ? 6.204 8.769 -0.285 1.00 97.25 97 ILE A O 1
ATOM 758 N N . GLU A 1 98 ? 6.182 6.519 -0.236 1.00 98.38 98 GLU A N 1
ATOM 759 C CA . GLU A 1 98 ? 4.759 6.332 -0.532 1.00 98.38 98 GLU A CA 1
ATOM 760 C C . GLU A 1 98 ? 3.874 7.043 0.498 1.00 98.38 98 GLU A C 1
ATOM 762 O O . GLU A 1 98 ? 3.062 7.899 0.143 1.00 98.38 98 GLU A O 1
ATOM 767 N N . ALA A 1 99 ? 4.078 6.747 1.787 1.00 98.19 99 ALA A N 1
ATOM 768 C CA . ALA A 1 99 ? 3.304 7.339 2.872 1.00 98.19 99 ALA A CA 1
ATOM 769 C C . ALA A 1 99 ? 3.520 8.857 2.972 1.00 98.19 99 ALA A C 1
ATOM 771 O O . ALA A 1 99 ? 2.571 9.616 3.174 1.00 98.19 99 ALA A O 1
ATOM 772 N N . GLY A 1 100 ? 4.759 9.325 2.795 1.00 98.12 100 GLY A N 1
ATOM 773 C CA . GLY A 1 100 ? 5.077 10.751 2.788 1.00 98.12 100 GLY A CA 1
ATOM 774 C C . GLY A 1 100 ? 4.373 11.500 1.654 1.00 98.12 100 GLY A C 1
ATOM 775 O O . GLY A 1 100 ? 3.790 12.563 1.884 1.00 98.12 100 GLY A O 1
ATOM 776 N N . TYR A 1 101 ? 4.363 10.929 0.447 1.00 98.62 101 TYR A N 1
ATOM 777 C CA . TYR A 1 101 ? 3.658 11.508 -0.694 1.00 98.62 101 TYR A CA 1
ATOM 778 C C . TYR A 1 101 ? 2.141 11.529 -0.466 1.00 98.62 101 TYR A C 1
ATOM 780 O O . TYR A 1 101 ? 1.516 12.584 -0.587 1.00 98.62 101 TYR A O 1
ATOM 788 N N . ALA A 1 102 ? 1.561 10.412 -0.022 1.00 98.62 102 ALA A N 1
ATOM 789 C CA . ALA A 1 102 ? 0.149 10.319 0.345 1.00 98.62 102 ALA A CA 1
ATOM 790 C C . ALA A 1 102 ? -0.262 11.392 1.368 1.00 98.62 102 ALA A C 1
ATOM 792 O O . ALA A 1 102 ? -1.278 12.071 1.195 1.00 98.62 102 ALA A O 1
ATOM 793 N N . LYS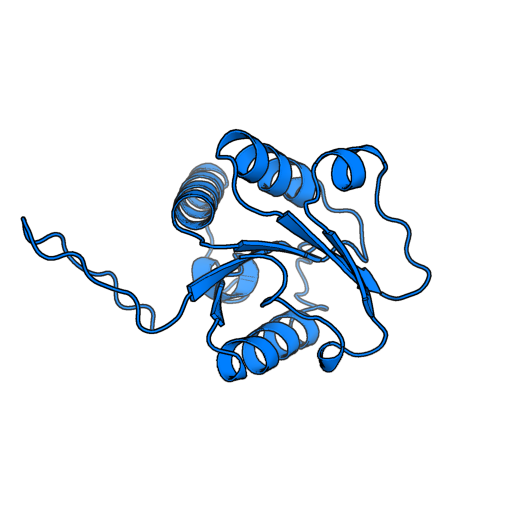 A 1 103 ? 0.570 11.608 2.397 1.00 98.44 103 LYS A N 1
ATOM 794 C CA . LYS A 1 103 ? 0.332 12.624 3.427 1.00 98.44 103 LYS A CA 1
ATOM 795 C C . LYS A 1 103 ? 0.308 14.032 2.844 1.00 98.44 103 LYS A C 1
ATOM 797 O O . LYS A 1 103 ? -0.546 14.826 3.230 1.00 98.44 103 LYS A O 1
ATOM 802 N N . SER A 1 104 ? 1.209 14.336 1.908 1.00 98.50 104 SER A N 1
ATOM 803 C CA . SER A 1 104 ? 1.254 15.646 1.243 1.00 98.50 104 SER A CA 1
ATOM 804 C C . SER A 1 104 ? -0.009 15.950 0.425 1.00 98.50 104 SER A C 1
ATOM 806 O O . SER A 1 104 ? -0.364 17.113 0.250 1.00 98.50 104 SER A O 1
ATOM 808 N N . LEU A 1 105 ? -0.721 14.906 -0.011 1.00 98.44 105 LEU A N 1
ATOM 809 C CA . LEU A 1 105 ? -1.994 14.985 -0.727 1.00 98.44 105 LEU A CA 1
ATOM 810 C C . LEU A 1 105 ? -3.224 14.894 0.195 1.00 98.44 105 LEU A C 1
ATOM 812 O O . LEU A 1 105 ? -4.347 14.819 -0.301 1.00 98.44 105 LEU A O 1
ATOM 816 N N . ASN A 1 106 ? -3.038 14.885 1.520 1.00 97.75 106 ASN A N 1
ATOM 817 C CA . ASN A 1 106 ? -4.094 14.662 2.516 1.00 97.75 106 ASN A CA 1
ATOM 818 C C . ASN A 1 106 ? -4.878 13.351 2.317 1.00 97.75 106 ASN A C 1
ATOM 820 O O . ASN A 1 106 ? -6.055 13.272 2.668 1.00 97.75 106 ASN A O 1
ATOM 824 N N . LYS A 1 107 ? -4.240 12.314 1.766 1.00 97.81 107 LYS A N 1
ATOM 825 C CA . LYS A 1 107 ? -4.852 10.985 1.674 1.00 97.81 107 LYS A CA 1
ATOM 826 C C . LYS A 1 107 ? -4.868 10.322 3.054 1.00 97.81 107 LYS A C 1
ATOM 828 O O . LYS A 1 107 ? -3.893 10.479 3.797 1.00 97.81 107 LYS A O 1
ATOM 833 N N . PRO A 1 108 ? -5.929 9.580 3.412 1.00 97.88 108 PRO A N 1
ATOM 834 C CA . PRO A 1 108 ? -5.905 8.765 4.615 1.00 97.88 108 PRO A CA 1
ATOM 835 C C . PRO A 1 108 ? -4.857 7.659 4.465 1.00 97.88 108 PRO A C 1
ATOM 837 O O . PRO A 1 108 ? -4.739 7.038 3.405 1.00 97.88 108 PRO A O 1
ATOM 840 N N . ILE A 1 109 ? -4.085 7.439 5.530 1.00 98.62 109 ILE A N 1
ATOM 841 C CA . ILE A 1 109 ? -3.016 6.438 5.571 1.00 98.62 109 ILE A CA 1
ATOM 842 C C . ILE A 1 109 ? -3.350 5.427 6.662 1.00 98.62 109 ILE A C 1
ATOM 844 O O . ILE A 1 109 ? -3.285 5.744 7.850 1.00 98.62 109 ILE A O 1
ATOM 848 N N . LEU A 1 110 ? -3.685 4.208 6.264 1.00 98.50 110 LEU A N 1
ATOM 849 C CA . LEU A 1 110 ? -3.843 3.075 7.164 1.00 98.50 110 LEU A CA 1
ATOM 850 C C . LEU A 1 110 ? -2.523 2.307 7.218 1.00 98.50 110 LEU A C 1
ATOM 852 O O . LEU A 1 110 ? -2.073 1.756 6.216 1.00 98.50 110 LEU A O 1
ATOM 856 N N . VAL A 1 111 ? -1.899 2.250 8.388 1.00 98.56 111 VAL A N 1
ATOM 857 C CA . VAL A 1 111 ? -0.730 1.390 8.595 1.00 98.56 111 VAL A CA 1
ATOM 858 C C . VAL A 1 111 ? -1.196 0.075 9.196 1.00 98.56 111 VAL A C 1
ATOM 860 O O . VAL A 1 111 ? -1.935 0.063 10.178 1.00 98.56 111 VAL A O 1
ATOM 863 N N . VAL A 1 112 ? -0.749 -1.037 8.628 1.00 98.44 112 VAL A N 1
ATOM 864 C CA . VAL A 1 112 ? -1.048 -2.380 9.131 1.00 98.44 112 VAL A CA 1
ATOM 865 C C . VAL A 1 112 ? 0.257 -3.108 9.394 1.00 98.44 112 VAL A C 1
ATOM 867 O O . VAL A 1 112 ? 1.224 -2.940 8.656 1.00 98.44 112 VAL A O 1
ATOM 870 N N . ALA A 1 113 ? 0.323 -3.893 10.458 1.00 98.38 113 ALA A N 1
ATOM 871 C CA . ALA A 1 113 ? 1.501 -4.698 10.754 1.00 98.38 113 ALA A CA 1
ATOM 872 C C . ALA A 1 113 ? 1.108 -5.960 11.517 1.00 98.38 113 ALA A C 1
ATOM 874 O O . ALA A 1 113 ? 0.140 -5.960 12.276 1.00 98.38 113 ALA A O 1
ATOM 875 N N . LYS A 1 114 ? 1.887 -7.031 11.372 1.00 98.25 114 LYS A N 1
ATOM 876 C CA . LYS A 1 114 ? 1.711 -8.234 12.182 1.00 98.25 114 LYS A CA 1
ATOM 877 C C . LYS A 1 114 ? 1.839 -7.903 13.665 1.00 98.25 114 LYS A C 1
ATOM 879 O O . LYS A 1 114 ? 2.650 -7.056 14.061 1.00 98.25 114 LYS A O 1
ATOM 884 N N . ARG A 1 115 ? 1.053 -8.574 14.503 1.00 97.88 115 ARG A N 1
ATOM 885 C CA . ARG A 1 115 ? 1.083 -8.365 15.952 1.00 97.88 115 ARG A CA 1
ATOM 886 C C . ARG A 1 115 ? 2.496 -8.570 16.504 1.00 97.88 115 ARG A C 1
ATOM 888 O O . ARG A 1 115 ? 3.224 -9.480 16.118 1.00 97.88 115 ARG A O 1
ATOM 895 N N . GLY A 1 116 ? 2.905 -7.670 17.396 1.00 96.62 116 GLY A N 1
ATOM 896 C CA . GLY A 1 116 ? 4.252 -7.660 17.973 1.00 96.62 116 GLY A CA 1
ATOM 897 C C . GLY A 1 116 ? 5.325 -6.997 17.103 1.00 96.62 116 GLY A C 1
ATOM 898 O O . GLY A 1 116 ? 6.447 -6.819 17.579 1.00 96.62 116 GLY A O 1
ATOM 899 N N . MET A 1 117 ? 5.015 -6.594 15.865 1.00 96.25 117 MET A N 1
ATOM 900 C CA . MET A 1 117 ? 5.923 -5.778 15.056 1.00 96.25 117 MET A CA 1
ATOM 901 C C . MET A 1 117 ? 5.887 -4.314 15.498 1.00 96.25 117 MET A C 1
ATOM 903 O O . MET A 1 117 ? 4.910 -3.837 16.072 1.00 96.25 117 MET A O 1
ATOM 907 N N . ASN A 1 118 ? 6.973 -3.586 15.233 1.00 94.62 118 ASN A N 1
ATOM 908 C CA . ASN A 1 118 ? 7.096 -2.182 15.613 1.00 94.62 118 ASN A CA 1
ATOM 909 C C . ASN A 1 118 ? 6.984 -1.263 14.393 1.00 94.62 118 ASN A C 1
ATOM 911 O O . ASN A 1 118 ? 7.805 -1.336 13.474 1.00 94.62 118 ASN A O 1
ATOM 915 N N . VAL A 1 119 ? 6.022 -0.344 14.432 1.00 95.81 119 VAL A N 1
ATOM 916 C CA . VAL A 1 119 ? 5.868 0.714 13.429 1.00 95.81 119 VAL A CA 1
ATOM 917 C C . VAL A 1 119 ? 6.823 1.864 13.753 1.00 95.81 119 VAL A C 1
ATOM 919 O O . VAL A 1 119 ? 7.021 2.227 14.912 1.00 95.81 119 VAL A O 1
ATOM 922 N N . SER A 1 120 ? 7.473 2.438 12.736 1.00 93.38 120 SER A N 1
ATOM 923 C CA . SER A 1 120 ? 8.407 3.544 12.968 1.00 93.38 120 SER A CA 1
ATOM 924 C C . SER A 1 120 ? 7.674 4.789 13.479 1.00 93.38 120 SER A C 1
ATOM 926 O O . SER A 1 120 ? 6.591 5.119 13.006 1.00 93.38 120 SER A O 1
ATOM 928 N N . ASN A 1 121 ? 8.295 5.530 14.403 1.00 96.50 121 ASN A N 1
ATOM 929 C CA . ASN A 1 121 ? 7.695 6.742 14.976 1.00 96.50 121 ASN A CA 1
ATOM 930 C C . ASN A 1 121 ? 7.309 7.779 13.904 1.00 96.50 121 ASN A C 1
ATOM 932 O O . ASN A 1 121 ? 6.295 8.459 14.020 1.00 96.50 121 ASN A O 1
ATOM 936 N N . THR A 1 122 ? 8.106 7.885 12.837 1.00 96.12 122 THR A N 1
ATOM 937 C CA . THR A 1 122 ? 7.837 8.811 11.732 1.00 96.12 122 THR A CA 1
ATOM 938 C C . THR A 1 122 ? 6.643 8.383 10.887 1.00 96.12 122 THR A C 1
ATOM 940 O O . THR A 1 122 ? 5.848 9.241 10.517 1.00 96.12 122 THR A O 1
ATOM 943 N N . LEU A 1 123 ? 6.480 7.083 10.614 1.00 97.00 123 LEU A N 1
ATOM 944 C CA . LEU A 1 123 ? 5.310 6.571 9.900 1.00 97.00 123 LEU A CA 1
ATOM 945 C C . LEU A 1 123 ? 4.049 6.697 10.766 1.00 97.00 123 LEU A C 1
ATOM 947 O O . LEU A 1 123 ? 3.023 7.173 10.286 1.00 97.00 123 LEU A O 1
ATOM 951 N N . SER A 1 124 ? 4.144 6.379 12.061 1.00 96.81 124 SER A N 1
ATOM 952 C CA . SER A 1 124 ? 3.047 6.576 13.014 1.00 96.81 124 SER A CA 1
ATOM 953 C C . SER A 1 124 ? 2.599 8.036 13.099 1.00 96.81 124 SER A C 1
ATOM 955 O O . SER A 1 124 ? 1.409 8.301 13.210 1.00 96.81 124 SER A O 1
ATOM 957 N N . GLY A 1 125 ? 3.530 8.991 13.001 1.00 97.75 125 GLY A N 1
ATOM 958 C CA . GLY A 1 125 ? 3.223 10.424 13.044 1.00 97.75 125 GLY A CA 1
ATOM 959 C C . GLY A 1 125 ? 2.431 10.954 11.842 1.00 97.75 125 GLY A C 1
ATOM 960 O O . GLY A 1 125 ? 1.890 12.057 11.918 1.00 97.75 125 GLY A O 1
ATOM 961 N N . ILE A 1 126 ? 2.354 10.199 10.741 1.00 97.38 126 ILE A N 1
ATOM 962 C CA . ILE A 1 126 ? 1.579 10.574 9.546 1.00 97.38 126 ILE A CA 1
ATOM 963 C C . ILE A 1 126 ? 0.374 9.665 9.284 1.00 97.38 126 ILE A C 1
ATOM 965 O O . ILE A 1 126 ? -0.466 10.032 8.462 1.00 97.38 126 ILE A O 1
ATOM 969 N N . ALA A 1 127 ? 0.276 8.528 9.975 1.00 97.75 127 ALA A N 1
ATOM 970 C CA . ALA A 1 127 ? -0.821 7.578 9.846 1.00 97.75 127 ALA A CA 1
ATOM 971 C C . ALA A 1 127 ? -2.156 8.171 10.329 1.00 97.75 127 ALA A C 1
ATOM 973 O O . ALA A 1 127 ? -2.214 8.861 11.347 1.00 97.75 127 ALA A O 1
ATOM 974 N N . SER A 1 128 ? -3.239 7.861 9.618 1.00 97.69 128 SER A N 1
ATOM 975 C CA . SER A 1 128 ? -4.613 8.104 10.073 1.00 97.69 128 SER A CA 1
ATOM 976 C C . SER A 1 128 ? -5.020 7.095 11.141 1.00 97.69 128 SER A C 1
ATOM 978 O O . SER A 1 128 ? -5.656 7.452 12.130 1.00 97.69 128 SER A O 1
ATOM 980 N N . SER A 1 129 ? -4.631 5.835 10.960 1.00 97.44 129 SER A N 1
ATOM 981 C CA . SER A 1 129 ? -4.783 4.790 11.965 1.00 97.44 129 SER A CA 1
ATOM 982 C C . SER A 1 129 ? -3.717 3.710 11.795 1.00 97.44 129 SER A C 1
ATOM 984 O O . SER A 1 129 ? -3.053 3.615 10.758 1.00 97.44 129 SER A O 1
ATOM 986 N N . ILE A 1 130 ? -3.540 2.912 12.846 1.00 98.25 130 ILE A N 1
ATOM 987 C CA . ILE A 1 130 ? -2.608 1.789 12.876 1.00 98.25 130 ILE A CA 1
ATOM 988 C C . ILE A 1 130 ? -3.369 0.568 13.382 1.00 98.25 130 ILE A C 1
ATOM 990 O O . ILE A 1 130 ? -3.995 0.635 14.441 1.00 98.25 130 ILE A O 1
ATOM 994 N N . GLN A 1 131 ? -3.303 -0.537 12.646 1.00 98.12 131 GLN A N 1
ATOM 995 C CA . GLN A 1 131 ? -3.929 -1.802 13.018 1.00 98.12 131 GLN A CA 1
ATOM 996 C C . GLN A 1 131 ? -2.881 -2.911 13.093 1.00 98.12 131 GLN A C 1
ATOM 998 O O . GLN A 1 131 ? -1.987 -3.006 12.251 1.00 98.12 131 GLN A O 1
ATOM 1003 N N . PHE A 1 132 ? -3.002 -3.755 14.114 1.00 98.38 132 PHE A N 1
ATOM 1004 C CA . PHE A 1 132 ? -2.161 -4.934 14.276 1.00 98.38 132 PHE A CA 1
ATOM 1005 C C . PHE A 1 132 ? -2.992 -6.190 14.082 1.00 98.38 132 PHE A C 1
ATOM 1007 O O . PHE A 1 132 ? -4.044 -6.308 14.711 1.00 98.38 132 PHE A O 1
ATOM 1014 N N . TYR A 1 133 ? -2.492 -7.113 13.268 1.00 98.25 133 TYR A N 1
ATOM 1015 C CA . TYR A 1 133 ? -3.234 -8.296 12.843 1.00 98.25 133 TYR A CA 1
ATOM 1016 C C . TYR A 1 133 ? -2.426 -9.581 13.047 1.00 98.25 133 TYR A C 1
ATOM 1018 O O . TYR A 1 133 ? -1.194 -9.559 12.959 1.00 98.25 133 TYR A O 1
ATOM 1026 N N . ASP A 1 134 ? -3.111 -10.688 13.327 1.00 97.81 134 ASP A N 1
ATOM 1027 C CA . ASP A 1 134 ? -2.547 -12.035 13.195 1.00 97.81 134 ASP A CA 1
ATOM 1028 C C . ASP A 1 134 ? -3.038 -12.683 11.889 1.00 97.81 134 ASP A C 1
ATOM 1030 O O . ASP A 1 134 ? -2.237 -13.296 11.176 1.00 97.81 134 ASP A O 1
ATOM 1034 N N . ASP A 1 135 ? -4.305 -12.450 11.527 1.00 96.88 135 ASP A N 1
ATOM 1035 C CA . ASP A 1 135 ? -4.912 -12.802 10.239 1.00 96.88 135 ASP A CA 1
ATOM 1036 C C . ASP A 1 135 ? -5.306 -11.549 9.430 1.00 96.88 135 ASP A C 1
ATOM 1038 O O . ASP A 1 135 ? -5.640 -10.499 9.977 1.00 96.88 135 ASP A O 1
ATOM 1042 N N . VAL A 1 136 ? -5.231 -11.633 8.098 1.00 96.06 136 VAL A N 1
ATOM 1043 C CA . VAL A 1 136 ? -5.567 -10.514 7.202 1.00 96.06 136 VAL A CA 1
ATOM 1044 C C . VAL A 1 136 ? -7.033 -10.100 7.311 1.00 96.06 136 VAL A C 1
ATOM 1046 O O . VAL A 1 136 ? -7.364 -8.970 6.948 1.00 96.06 136 VAL A O 1
ATOM 1049 N N . ASP A 1 137 ? -7.900 -11.000 7.783 1.00 94.81 137 ASP A N 1
ATOM 1050 C CA . ASP A 1 137 ? -9.330 -10.748 7.912 1.00 94.81 137 ASP A CA 1
ATOM 1051 C C . ASP A 1 137 ? -9.704 -9.779 9.049 1.00 94.81 137 ASP A C 1
ATOM 1053 O O . ASP A 1 137 ? -10.775 -9.168 9.026 1.00 94.81 137 ASP A O 1
ATOM 1057 N N . GLU A 1 138 ? -8.787 -9.571 9.996 1.00 95.75 138 GLU A N 1
ATOM 1058 C CA . GLU A 1 138 ? -8.917 -8.611 11.094 1.00 95.75 138 GLU A CA 1
ATOM 1059 C C . GLU A 1 138 ? -8.793 -7.152 10.626 1.00 95.75 138 GLU A C 1
ATOM 1061 O O . GLU A 1 138 ? -9.201 -6.231 11.337 1.00 95.75 138 GLU A O 1
ATOM 1066 N N . VAL A 1 139 ? -8.192 -6.917 9.455 1.00 96.31 139 VAL A N 1
ATOM 1067 C CA . VAL A 1 139 ? -7.816 -5.573 9.008 1.00 96.31 139 VAL A CA 1
ATOM 1068 C C . VAL A 1 139 ? -8.983 -4.868 8.331 1.00 96.31 139 VAL A C 1
ATOM 1070 O O . VAL A 1 139 ? -9.381 -5.222 7.223 1.00 96.31 139 VAL A O 1
ATOM 1073 N N . ASP A 1 140 ? -9.463 -3.776 8.921 1.00 94.12 140 ASP A N 1
ATOM 1074 C CA . ASP A 1 140 ? -10.568 -2.978 8.388 1.00 94.12 140 ASP A CA 1
ATOM 1075 C C . ASP A 1 140 ? -10.100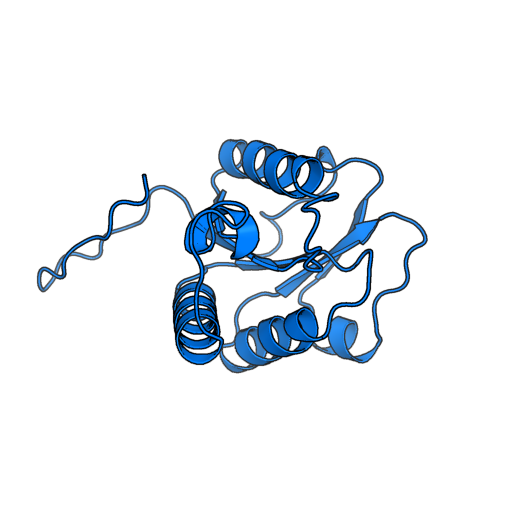 -1.752 7.584 1.00 94.12 140 ASP A C 1
ATOM 1077 O O . ASP A 1 140 ? -9.412 -0.869 8.099 1.00 94.12 140 ASP A O 1
ATOM 1081 N N . PHE A 1 141 ? -10.527 -1.663 6.319 1.00 93.25 141 PHE A N 1
ATOM 1082 C CA . PHE A 1 141 ? -10.270 -0.503 5.451 1.00 93.25 141 PHE A CA 1
ATOM 1083 C C . PHE A 1 141 ? -11.376 0.559 5.547 1.00 93.25 141 PHE A C 1
ATOM 1085 O O . PHE A 1 141 ? -11.161 1.709 5.167 1.00 93.25 141 PHE A O 1
ATOM 1092 N N . THR A 1 142 ? -12.567 0.192 6.025 1.00 88.81 142 THR A N 1
ATOM 1093 C CA . THR A 1 142 ? -13.771 1.028 5.933 1.00 88.81 142 THR A CA 1
ATOM 1094 C C . THR A 1 142 ? -13.777 2.162 6.950 1.00 88.81 142 THR A C 1
ATOM 1096 O O . THR A 1 142 ? -14.219 3.254 6.614 1.00 88.81 142 THR A O 1
ATOM 1099 N N . GLY A 1 143 ? -13.201 1.973 8.141 1.00 84.06 143 GLY A N 1
ATOM 1100 C CA . GLY A 1 143 ? -13.114 3.016 9.171 1.00 84.06 143 GLY A CA 1
ATOM 1101 C C . GLY A 1 143 ? -12.212 4.220 8.848 1.00 84.06 143 GLY A C 1
ATOM 1102 O O . GLY A 1 143 ? -11.948 5.021 9.741 1.00 84.06 143 GLY A O 1
ATOM 1103 N N . GLN A 1 144 ? -11.694 4.340 7.620 1.00 78.62 144 GLN A N 1
ATOM 1104 C CA . GLN A 1 144 ? -10.708 5.359 7.228 1.00 78.62 144 GLN A CA 1
ATOM 1105 C C . GLN A 1 144 ? -11.274 6.492 6.359 1.00 78.62 144 GLN A C 1
ATOM 1107 O O . GLN A 1 144 ? -10.581 7.495 6.167 1.00 78.62 144 GLN A O 1
ATOM 1112 N N . ILE A 1 145 ? -12.477 6.319 5.798 1.00 72.25 145 ILE A N 1
ATOM 1113 C CA . ILE A 1 145 ? -13.044 7.154 4.724 1.00 72.25 145 ILE A CA 1
ATOM 1114 C C . ILE A 1 145 ? -14.556 7.315 4.811 1.00 72.25 145 ILE A C 1
ATOM 1116 O O . ILE A 1 145 ? -15.237 6.363 5.244 1.00 72.25 145 ILE A O 1
#

Sequence (145 aa):
MLALATFIEGVVMVRDKKLAYFGIKYHADHRNRDLIEAFSTHRNAAGFDTYCVARDLECWGEHACDAQTLMAEMFHVIAAADLVVIEFSEKGVGLGIEAGYAKSLNKPILVVAKRGMNVSNTLSGIASSIQFYDDVDEVDFTGQI

Foldseek 3Di:
DDDPDDDDPDDPPDDQAAEEEEAEADDLQPPCVVVVVQLQVLVVVVRYHYDYCCCPPCVVVPRDDDPVRSVVVLLVSLLRGQEYEYEPQDDDPVSCVSLVSNLVNVHAYEYEYEPPGDDDPSSVVSHPYYYYDPHSNRDDPPVGD

Radius of gyration: 14.91 Å; chains: 1; bounding box: 32×31×40 Å